Protein AF-A0A811AS19-F1 (afdb_monomer_lite)

pLDDT: mean 85.48, std 13.59, range [39.44, 96.69]

Radius of gyration: 11.58 Å; chains: 1; bounding box: 28×27×25 Å

Foldseek 3Di:
DPPDQDDLVLLQQLLCCCAVVNDQLVVSCVVSVHDSVVSVVSVVLCVVVVSRHPPGPPPDDSVVCCVSRVPPDD

Structure (mmCIF, N/CA/C/O backbone):
data_AF-A0A811AS19-F1
#
_entry.id   AF-A0A811AS19-F1
#
loop_
_atom_site.group_PDB
_atom_site.id
_atom_site.type_symbol
_atom_site.label_atom_id
_atom_site.label_alt_id
_atom_site.label_comp_id
_atom_site.label_asym_id
_atom_site.label_entity_id
_atom_site.label_seq_id
_atom_site.pdbx_PDB_ins_code
_atom_site.Cartn_x
_atom_site.Cartn_y
_atom_site.Cartn_z
_atom_site.occupancy
_atom_site.B_iso_or_equiv
_atom_site.auth_seq_id
_atom_site.auth_comp_id
_atom_site.auth_asym_id
_atom_site.auth_atom_id
_atom_site.pdbx_PDB_model_num
ATOM 1 N N . MET A 1 1 ? 18.483 -5.085 -10.255 1.00 47.59 1 MET A N 1
ATOM 2 C CA . MET A 1 1 ? 17.373 -4.516 -11.055 1.00 47.59 1 MET A CA 1
ATOM 3 C C . MET A 1 1 ? 16.885 -3.229 -10.398 1.00 47.59 1 MET A C 1
ATOM 5 O O . MET A 1 1 ? 16.430 -3.308 -9.257 1.00 47.59 1 MET A O 1
ATOM 9 N N . PRO A 1 2 ? 16.997 -2.056 -11.047 1.00 40.88 2 PRO A N 1
ATOM 10 C CA . PRO A 1 2 ? 16.413 -0.825 -10.521 1.00 40.88 2 PRO A CA 1
ATOM 11 C C . PRO A 1 2 ? 14.895 -1.010 -10.422 1.00 40.88 2 PRO A C 1
ATOM 13 O O . PRO A 1 2 ? 14.232 -1.358 -11.396 1.00 40.88 2 PRO A O 1
ATOM 16 N N . THR A 1 3 ? 14.348 -0.871 -9.215 1.00 53.59 3 THR A N 1
ATOM 17 C CA . THR A 1 3 ? 12.907 -1.013 -8.985 1.00 53.59 3 THR A CA 1
ATOM 18 C C . THR A 1 3 ? 12.238 0.232 -9.547 1.00 53.59 3 THR A C 1
ATOM 20 O O . THR A 1 3 ? 12.314 1.292 -8.932 1.00 53.59 3 THR A O 1
ATOM 23 N N . VAL A 1 4 ? 11.636 0.127 -10.734 1.00 62.34 4 VAL A N 1
ATOM 24 C CA . VAL A 1 4 ? 10.767 1.191 -11.243 1.00 62.34 4 VAL A CA 1
ATOM 25 C C . VAL A 1 4 ? 9.660 1.387 -10.202 1.00 62.34 4 VAL A C 1
ATOM 27 O O . VAL A 1 4 ? 8.996 0.404 -9.853 1.00 62.34 4 VAL A O 1
ATOM 30 N N . PRO A 1 5 ? 9.488 2.598 -9.647 1.00 68.50 5 PRO A N 1
ATOM 31 C CA . PRO A 1 5 ? 8.445 2.842 -8.664 1.00 68.50 5 PRO A CA 1
ATOM 32 C C . PRO A 1 5 ? 7.083 2.533 -9.293 1.00 68.50 5 PRO A C 1
ATOM 34 O O . PRO A 1 5 ? 6.766 3.005 -10.386 1.00 68.50 5 PRO A O 1
ATOM 37 N N . ILE A 1 6 ? 6.284 1.695 -8.627 1.00 81.38 6 ILE A N 1
ATOM 38 C CA . ILE A 1 6 ? 4.929 1.396 -9.100 1.00 81.38 6 ILE A CA 1
ATOM 39 C C . ILE A 1 6 ? 4.060 2.651 -8.989 1.00 81.38 6 ILE A C 1
ATOM 41 O O . ILE A 1 6 ? 4.244 3.477 -8.095 1.00 81.38 6 ILE A O 1
ATOM 45 N N . SER A 1 7 ? 3.078 2.791 -9.876 1.00 87.44 7 SER A N 1
ATOM 46 C CA . SER A 1 7 ? 2.119 3.889 -9.775 1.00 87.44 7 SER A CA 1
ATOM 47 C C . SER A 1 7 ? 1.273 3.773 -8.501 1.00 87.44 7 SER A C 1
ATOM 49 O O . SER A 1 7 ? 1.010 2.673 -8.010 1.00 87.44 7 SER A O 1
ATOM 51 N N . MET A 1 8 ? 0.768 4.907 -8.007 1.00 88.50 8 MET A N 1
ATOM 52 C CA . MET A 1 8 ? -0.157 4.949 -6.864 1.00 88.50 8 MET A CA 1
ATOM 53 C C . MET A 1 8 ? -1.387 4.052 -7.053 1.00 88.50 8 MET A C 1
ATOM 55 O O . MET A 1 8 ? -1.847 3.417 -6.106 1.00 88.50 8 MET A O 1
ATOM 59 N N . ARG A 1 9 ? -1.879 3.935 -8.294 1.00 88.94 9 ARG A N 1
ATOM 60 C CA . ARG A 1 9 ? -2.964 3.008 -8.643 1.00 88.94 9 ARG A CA 1
ATOM 61 C C . ARG A 1 9 ? -2.565 1.552 -8.389 1.00 88.94 9 ARG A C 1
ATOM 63 O O . ARG A 1 9 ? -3.302 0.836 -7.721 1.00 88.94 9 ARG A O 1
ATOM 70 N N . LYS A 1 10 ? -1.385 1.125 -8.860 1.00 90.00 10 LYS A N 1
ATOM 71 C CA . LYS A 1 10 ? -0.890 -0.242 -8.618 1.00 90.00 10 LYS A CA 1
ATOM 72 C C . LYS A 1 10 ? -0.643 -0.502 -7.133 1.00 90.00 10 LYS A C 1
ATOM 74 O O . LYS A 1 10 ? -0.957 -1.591 -6.671 1.00 90.00 10 LYS A O 1
ATOM 79 N N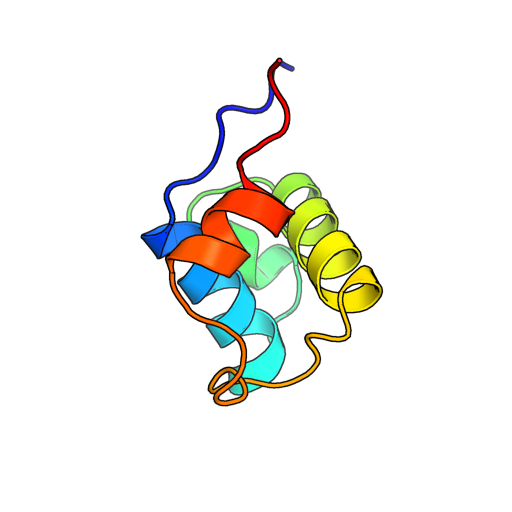 . LEU A 1 11 ? -0.127 0.475 -6.384 1.00 91.00 11 LEU A N 1
ATOM 80 C CA . LEU A 1 11 ? 0.058 0.343 -4.936 1.00 91.00 11 LEU A CA 1
ATOM 81 C C . LEU A 1 11 ? -1.274 0.066 -4.230 1.00 91.00 11 LEU A C 1
ATOM 83 O O . LEU A 1 11 ? -1.381 -0.913 -3.496 1.00 91.00 11 LEU A O 1
ATOM 87 N N . LYS A 1 12 ? -2.294 0.890 -4.489 1.00 91.31 12 LYS A N 1
ATOM 88 C CA . LYS A 1 12 ? -3.637 0.704 -3.923 1.00 91.31 12 LYS A CA 1
ATOM 89 C C . LYS A 1 12 ? -4.222 -0.662 -4.287 1.00 91.31 12 LYS A C 1
ATOM 91 O O . LYS A 1 12 ? -4.740 -1.339 -3.408 1.00 91.31 12 LYS A O 1
ATOM 96 N N . GLU A 1 13 ? -4.052 -1.113 -5.530 1.00 94.56 13 GLU A N 1
ATOM 97 C CA . GLU A 1 13 ? -4.508 -2.448 -5.935 1.00 94.56 13 GLU A CA 1
ATOM 98 C C . GLU A 1 13 ? -3.753 -3.582 -5.230 1.00 94.56 13 GLU A C 1
ATOM 100 O O . GLU A 1 13 ? -4.378 -4.562 -4.837 1.00 94.56 13 GLU A O 1
ATOM 105 N N . ILE A 1 14 ? -2.440 -3.462 -4.991 1.00 93.50 14 ILE A N 1
ATOM 106 C CA . ILE A 1 14 ? -1.702 -4.450 -4.183 1.00 93.50 14 ILE A CA 1
ATOM 107 C C . ILE A 1 14 ? -2.318 -4.552 -2.784 1.00 93.50 14 ILE A C 1
ATOM 109 O O . ILE A 1 14 ? -2.567 -5.659 -2.308 1.00 93.50 14 ILE A O 1
ATOM 113 N N . LEU A 1 15 ? -2.580 -3.411 -2.136 1.00 93.50 15 LEU A N 1
ATOM 114 C CA . LEU A 1 15 ? -3.167 -3.370 -0.794 1.00 93.50 15 LEU A CA 1
ATOM 115 C C . LEU A 1 15 ? -4.589 -3.949 -0.79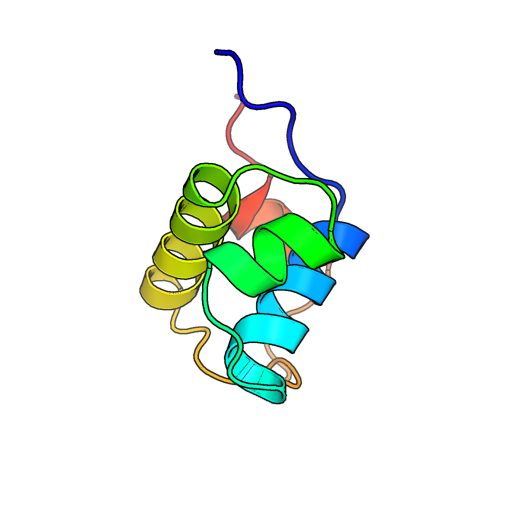5 1.00 93.50 15 LEU A C 1
ATOM 117 O O . LEU A 1 15 ? -4.911 -4.771 0.061 1.00 93.50 15 LEU A O 1
ATOM 121 N N . ARG A 1 16 ? -5.412 -3.598 -1.792 1.00 95.06 16 ARG A N 1
ATOM 122 C CA . ARG A 1 16 ? -6.768 -4.135 -1.958 1.00 95.06 16 ARG A CA 1
ATOM 123 C C . ARG A 1 16 ? -6.769 -5.646 -2.145 1.00 95.06 16 ARG A C 1
ATOM 125 O O . ARG A 1 16 ? -7.497 -6.349 -1.452 1.00 95.06 16 ARG A O 1
ATOM 132 N N . LEU A 1 17 ? -5.945 -6.163 -3.052 1.00 95.94 17 LEU A N 1
ATOM 133 C CA . LEU A 1 17 ? -5.889 -7.598 -3.329 1.00 95.94 17 LEU A CA 1
ATOM 134 C C . LEU A 1 17 ? -5.302 -8.384 -2.151 1.00 95.94 17 LEU A C 1
ATOM 136 O O . LEU A 1 17 ? -5.737 -9.504 -1.890 1.00 95.94 17 LEU A O 1
ATOM 140 N N . LYS A 1 18 ? -4.348 -7.804 -1.415 1.00 94.69 18 LYS A N 1
ATOM 141 C CA . LYS A 1 18 ? -3.738 -8.448 -0.250 1.00 94.69 18 LYS A CA 1
ATOM 142 C C . LYS A 1 18 ? -4.667 -8.478 0.961 1.00 94.69 18 LYS A C 1
ATOM 144 O O . LYS A 1 18 ? -4.826 -9.540 1.551 1.00 94.69 18 LYS A O 1
ATOM 149 N N . TYR A 1 19 ? -5.230 -7.334 1.345 1.00 93.75 19 TYR A N 1
ATOM 150 C CA . TYR A 1 19 ? -5.961 -7.185 2.609 1.00 93.75 19 TYR A CA 1
ATOM 151 C C . TYR A 1 19 ? -7.480 -7.221 2.447 1.00 93.75 19 TYR A C 1
ATOM 153 O O . TYR A 1 19 ? -8.171 -7.587 3.387 1.00 93.75 19 TYR A O 1
ATOM 161 N N . GLY A 1 20 ? -8.002 -6.844 1.279 1.00 93.44 20 GLY A N 1
ATOM 162 C CA . GLY A 1 20 ? -9.437 -6.899 0.992 1.00 93.44 20 GLY A CA 1
ATOM 163 C C . GLY A 1 20 ? -9.872 -8.250 0.431 1.00 93.44 20 GLY A C 1
ATOM 164 O O . GLY A 1 20 ? -10.914 -8.762 0.812 1.00 93.44 20 GLY A O 1
ATOM 165 N N . VAL A 1 21 ? -9.070 -8.835 -0.467 1.00 94.81 21 VAL A N 1
ATOM 166 C CA . VAL A 1 21 ? -9.391 -10.123 -1.119 1.00 94.81 21 VAL A CA 1
ATOM 167 C C . VAL A 1 21 ? -8.636 -11.306 -0.497 1.00 94.81 21 VAL A C 1
ATOM 169 O O . VAL A 1 21 ? -9.112 -12.433 -0.558 1.00 94.81 21 VAL A O 1
ATOM 172 N N . GLY A 1 22 ? -7.464 -11.081 0.107 1.00 93.81 22 GLY A N 1
ATOM 173 C CA . GLY A 1 22 ? -6.670 -12.149 0.730 1.00 93.81 22 GLY A CA 1
ATOM 174 C C . GLY A 1 22 ? -5.780 -12.939 -0.238 1.00 93.81 22 GLY A C 1
ATOM 175 O O . GLY A 1 22 ? -5.381 -14.061 0.068 1.00 93.81 22 GLY A O 1
ATOM 176 N N . LEU A 1 23 ? -5.444 -12.386 -1.410 1.00 96.19 23 LEU A N 1
ATOM 177 C CA . LEU A 1 23 ? -4.622 -13.087 -2.402 1.00 96.19 23 LEU A CA 1
ATOM 178 C C . LEU A 1 23 ? -3.155 -13.252 -1.961 1.00 96.19 23 LEU A C 1
ATOM 180 O O . LEU A 1 23 ? -2.556 -12.400 -1.294 1.00 96.19 23 LEU A O 1
ATOM 184 N N . SER A 1 24 ? -2.528 -14.339 -2.418 1.00 95.38 24 SER A N 1
ATOM 185 C CA . SER A 1 24 ? -1.087 -14.565 -2.252 1.00 95.38 24 SER A CA 1
ATOM 186 C C . SER A 1 24 ? -0.252 -13.602 -3.107 1.00 95.38 24 SER A C 1
ATOM 188 O O . SER A 1 24 ? -0.697 -13.107 -4.144 1.00 95.38 24 SER A O 1
ATOM 190 N N . HIS A 1 25 ? 1.019 -13.388 -2.740 1.00 94.75 25 HIS A N 1
ATOM 191 C CA . HIS A 1 25 ? 1.913 -12.493 -3.494 1.00 94.75 25 HIS A CA 1
ATOM 192 C C . HIS A 1 25 ? 2.068 -12.907 -4.966 1.00 94.75 25 HIS A C 1
ATOM 194 O O . HIS A 1 25 ? 2.195 -12.054 -5.843 1.00 94.75 25 HIS A O 1
ATOM 200 N N . ARG A 1 26 ? 2.016 -14.216 -5.248 1.00 94.69 26 ARG A N 1
ATOM 201 C CA . ARG A 1 26 ? 2.104 -14.755 -6.610 1.00 94.69 26 ARG A CA 1
ATOM 202 C C . ARG A 1 26 ? 0.845 -14.469 -7.428 1.00 94.69 26 ARG A C 1
ATOM 204 O O . ARG A 1 26 ? 0.966 -14.120 -8.599 1.00 94.69 26 ARG A O 1
ATOM 211 N N . GLN A 1 27 ? -0.339 -14.590 -6.824 1.00 96.69 27 GLN A N 1
ATOM 212 C CA . GLN A 1 27 ? -1.606 -14.242 -7.477 1.00 96.69 27 GLN A CA 1
ATOM 213 C C . GLN A 1 27 ? -1.668 -12.743 -7.780 1.00 96.69 27 GLN A C 1
ATOM 215 O O . GLN A 1 27 ? -1.913 -12.374 -8.921 1.00 96.69 27 GLN A O 1
ATOM 220 N N . ILE A 1 28 ? -1.327 -11.894 -6.807 1.00 95.69 28 ILE A N 1
ATOM 221 C CA . ILE A 1 28 ? -1.278 -10.434 -6.991 1.00 95.69 28 ILE A CA 1
ATOM 222 C C . ILE A 1 28 ? -0.297 -10.054 -8.108 1.00 95.69 28 ILE A C 1
ATOM 224 O O . ILE A 1 28 ? -0.620 -9.237 -8.968 1.00 95.69 28 ILE A O 1
ATOM 228 N N . GLY A 1 29 ? 0.893 -10.665 -8.120 1.00 94.12 29 GLY A N 1
ATOM 229 C CA . GLY A 1 29 ? 1.899 -10.412 -9.151 1.00 94.12 29 GLY A CA 1
ATOM 230 C C . GLY A 1 29 ? 1.398 -10.738 -10.558 1.00 94.12 29 GLY A C 1
ATOM 231 O O . GLY A 1 29 ? 1.585 -9.943 -11.478 1.00 94.12 29 GLY A O 1
ATOM 232 N N . ARG A 1 30 ? 0.681 -11.860 -10.714 1.00 94.50 30 ARG A N 1
ATOM 233 C CA . ARG A 1 30 ? 0.023 -12.222 -11.978 1.00 94.50 30 ARG A CA 1
ATOM 234 C C . ARG A 1 30 ? -1.071 -11.222 -12.360 1.00 94.50 30 ARG A C 1
ATOM 236 O O . ARG A 1 30 ? -1.063 -10.754 -13.490 1.00 94.50 30 ARG A O 1
ATOM 243 N N . SER A 1 31 ? -1.950 -10.845 -11.429 1.00 93.88 31 SER A N 1
ATOM 244 C CA . SER A 1 31 ? -3.054 -9.908 -11.691 1.00 93.88 31 SER A CA 1
ATOM 245 C C . SER A 1 31 ? -2.584 -8.512 -12.110 1.00 93.88 31 SER A C 1
ATOM 247 O O . SER A 1 31 ? -3.237 -7.862 -12.916 1.00 93.88 31 SER A O 1
ATOM 249 N N . LEU A 1 32 ? -1.457 -8.038 -11.568 1.00 91.69 32 LEU A N 1
ATOM 250 C CA . LEU A 1 32 ? -0.950 -6.678 -11.806 1.00 91.69 32 LEU A CA 1
ATOM 251 C C . LEU A 1 32 ? 0.237 -6.618 -12.780 1.00 91.69 32 LEU A C 1
ATOM 253 O O . LEU A 1 32 ? 0.817 -5.537 -12.969 1.00 91.69 32 LEU A O 1
ATOM 257 N N . ALA A 1 33 ? 0.600 -7.760 -13.376 1.00 90.81 33 ALA A N 1
ATOM 258 C CA . ALA A 1 33 ? 1.777 -7.942 -14.226 1.00 90.81 33 ALA A CA 1
ATOM 259 C C . ALA A 1 33 ? 3.056 -7.366 -13.582 1.00 90.81 33 ALA A C 1
ATOM 261 O O . ALA A 1 33 ? 3.759 -6.539 -14.164 1.00 90.81 33 ALA A O 1
ATOM 262 N N . ILE A 1 34 ? 3.325 -7.757 -12.333 1.00 88.94 34 ILE A N 1
ATOM 263 C CA . ILE A 1 34 ? 4.529 -7.382 -11.576 1.00 88.94 34 ILE A CA 1
ATOM 264 C C . ILE A 1 34 ? 5.135 -8.603 -10.882 1.00 88.94 34 ILE A C 1
ATOM 266 O O . ILE A 1 34 ? 4.452 -9.578 -10.577 1.00 88.94 34 ILE A O 1
ATOM 270 N N . SER A 1 35 ? 6.434 -8.545 -10.591 1.00 90.62 35 SER A N 1
ATOM 271 C CA . SER A 1 35 ? 7.105 -9.641 -9.888 1.00 90.62 35 SER A CA 1
ATOM 272 C C . SER A 1 35 ? 6.531 -9.843 -8.470 1.00 90.62 35 SER A C 1
ATOM 274 O O . SER A 1 35 ? 6.346 -8.859 -7.744 1.00 90.62 35 SER A O 1
ATOM 276 N N . PRO A 1 36 ? 6.322 -11.095 -8.012 1.00 90.94 36 PRO A N 1
ATOM 277 C CA . PRO A 1 36 ? 5.926 -11.394 -6.633 1.00 90.94 36 PRO A CA 1
ATOM 278 C C . PRO A 1 36 ? 6.875 -10.803 -5.579 1.00 90.94 36 PRO A C 1
ATOM 280 O O . PRO A 1 36 ? 6.436 -10.460 -4.483 1.00 90.94 36 PRO A O 1
ATOM 283 N N . SER A 1 37 ? 8.160 -10.621 -5.905 1.00 91.06 37 SER A N 1
ATOM 284 C CA . SER A 1 37 ? 9.133 -9.969 -5.017 1.00 91.06 37 SER A CA 1
ATOM 285 C C . SER A 1 37 ? 8.811 -8.488 -4.797 1.00 91.06 37 SER A C 1
ATOM 287 O O . SER A 1 37 ? 8.979 -7.973 -3.693 1.00 91.06 37 SER A O 1
ATOM 289 N N . VAL A 1 38 ? 8.306 -7.803 -5.829 1.00 89.69 38 VAL A N 1
ATOM 290 C CA . VAL A 1 38 ? 7.840 -6.412 -5.726 1.00 89.69 38 VAL A CA 1
ATOM 291 C C . VAL A 1 38 ? 6.611 -6.355 -4.825 1.00 89.69 38 VAL A C 1
ATOM 293 O O . VAL A 1 38 ? 6.582 -5.559 -3.890 1.00 89.69 38 VAL A O 1
ATOM 296 N N . VAL A 1 39 ? 5.645 -7.256 -5.029 1.00 92.81 39 VAL A N 1
ATOM 297 C CA . VAL A 1 39 ? 4.467 -7.376 -4.153 1.00 92.81 39 VAL A CA 1
ATOM 298 C C . VAL A 1 39 ? 4.885 -7.586 -2.701 1.00 92.81 39 VAL A C 1
ATOM 300 O O . VAL A 1 39 ? 4.409 -6.872 -1.824 1.00 92.81 39 VAL A O 1
ATOM 303 N N . SER A 1 40 ? 5.813 -8.514 -2.447 1.00 92.50 40 SER A N 1
ATOM 304 C CA . SER A 1 40 ? 6.316 -8.782 -1.098 1.00 92.50 40 SER A CA 1
ATOM 305 C C . SER A 1 40 ? 6.958 -7.548 -0.468 1.00 92.50 40 SER A C 1
ATOM 307 O O . SER A 1 40 ? 6.731 -7.289 0.708 1.00 92.50 40 SER A O 1
ATOM 309 N N . ARG A 1 41 ? 7.731 -6.762 -1.229 1.00 91.12 41 ARG A N 1
ATOM 310 C CA . ARG A 1 41 ? 8.343 -5.521 -0.733 1.00 91.12 41 ARG A CA 1
ATOM 311 C C . ARG A 1 41 ? 7.281 -4.523 -0.268 1.00 91.12 41 ARG A C 1
ATOM 313 O O . ARG A 1 41 ? 7.381 -4.005 0.841 1.00 91.12 41 ARG A O 1
ATOM 320 N N . TYR A 1 42 ? 6.261 -4.281 -1.091 1.00 90.69 42 TYR A N 1
ATOM 321 C CA . TYR A 1 42 ? 5.182 -3.348 -0.756 1.00 90.69 42 TYR A CA 1
ATOM 322 C C . TYR A 1 42 ? 4.298 -3.867 0.383 1.00 90.69 42 TYR A C 1
ATOM 324 O O . TYR A 1 42 ? 3.966 -3.099 1.279 1.00 90.69 42 TYR A O 1
ATOM 332 N N . ALA A 1 43 ? 3.980 -5.162 0.413 1.00 90.81 43 ALA A N 1
ATOM 333 C CA . ALA A 1 43 ? 3.215 -5.772 1.501 1.00 90.81 43 ALA A CA 1
ATOM 334 C C . ALA A 1 43 ? 3.972 -5.722 2.841 1.00 90.81 43 ALA A C 1
ATOM 336 O O . ALA A 1 43 ? 3.393 -5.368 3.865 1.00 90.81 43 ALA A O 1
ATOM 337 N N . ASN A 1 44 ? 5.278 -6.001 2.837 1.00 91.00 44 ASN A N 1
ATOM 338 C CA . ASN A 1 44 ? 6.109 -5.892 4.038 1.00 91.00 44 ASN A CA 1
ATOM 339 C C . ASN A 1 44 ? 6.190 -4.443 4.526 1.00 91.00 44 ASN A C 1
ATOM 341 O O . ASN A 1 44 ? 6.058 -4.187 5.721 1.00 91.00 44 ASN A O 1
ATOM 345 N N . ARG A 1 45 ? 6.351 -3.481 3.609 1.00 90.50 45 ARG A N 1
ATOM 346 C CA . ARG A 1 45 ? 6.339 -2.058 3.962 1.00 90.50 45 ARG A CA 1
ATOM 347 C C . ARG A 1 45 ? 4.986 -1.629 4.532 1.00 90.50 45 ARG A C 1
ATOM 349 O O . ARG A 1 45 ? 4.955 -0.931 5.536 1.00 90.50 45 ARG A O 1
ATOM 356 N N . ALA A 1 46 ? 3.881 -2.092 3.953 1.00 90.94 46 ALA A N 1
ATOM 357 C CA . ALA A 1 46 ? 2.539 -1.845 4.473 1.00 90.94 46 ALA A CA 1
ATOM 358 C C . ALA A 1 46 ? 2.365 -2.399 5.895 1.00 90.94 46 ALA A C 1
ATOM 360 O O . ALA A 1 46 ? 1.875 -1.688 6.769 1.00 90.94 46 ALA A O 1
ATOM 361 N N . ALA A 1 47 ? 2.865 -3.611 6.158 1.00 89.94 47 ALA A N 1
ATOM 362 C CA . ALA A 1 47 ? 2.853 -4.203 7.492 1.00 89.94 47 ALA A CA 1
ATOM 363 C C . ALA A 1 47 ? 3.665 -3.385 8.515 1.00 89.94 47 ALA A C 1
ATOM 365 O O . ALA A 1 47 ? 3.187 -3.181 9.629 1.00 89.94 47 ALA A O 1
ATOM 366 N N . GLN A 1 48 ? 4.842 -2.865 8.135 1.00 90.69 48 GLN A N 1
ATOM 367 C CA . GLN A 1 48 ? 5.646 -1.962 8.981 1.00 90.69 48 GLN A CA 1
ATOM 368 C C . GLN A 1 48 ? 4.918 -0.653 9.308 1.00 90.69 48 GLN A C 1
ATOM 370 O O . GLN A 1 48 ? 5.103 -0.092 10.380 1.00 90.69 48 GLN A O 1
ATOM 375 N N . LEU A 1 49 ? 4.081 -0.176 8.388 1.00 89.25 49 LEU A N 1
ATOM 376 C CA . LEU A 1 49 ? 3.267 1.027 8.554 1.00 89.25 49 LEU A CA 1
ATOM 377 C C . LEU A 1 49 ? 1.941 0.751 9.288 1.00 89.25 49 LEU A C 1
ATOM 379 O O . LEU A 1 49 ? 1.108 1.643 9.414 1.00 89.25 49 LEU A O 1
ATOM 383 N N . GLY A 1 50 ? 1.710 -0.487 9.738 1.00 89.12 50 GLY A N 1
ATOM 384 C CA . GLY A 1 50 ? 0.472 -0.882 10.409 1.00 89.12 50 GLY A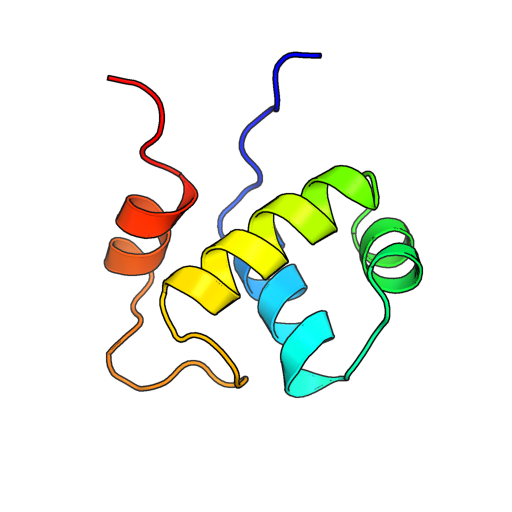 CA 1
ATOM 385 C C . GLY A 1 50 ? -0.742 -0.999 9.480 1.00 89.12 50 GLY A C 1
ATOM 386 O O . GLY A 1 50 ? -1.859 -1.183 9.960 1.00 89.12 50 GLY A O 1
ATOM 387 N N . ILE A 1 51 ? -0.555 -0.939 8.157 1.00 90.19 51 ILE A N 1
ATOM 388 C CA . ILE A 1 51 ? -1.629 -1.156 7.184 1.00 90.19 51 ILE A CA 1
ATOM 389 C C . ILE A 1 51 ? -1.885 -2.659 7.096 1.00 90.19 51 ILE A C 1
ATOM 391 O O . ILE A 1 51 ? -1.093 -3.408 6.523 1.00 90.19 51 ILE A O 1
ATOM 395 N N . LYS A 1 52 ? -2.996 -3.102 7.684 1.00 87.06 52 LYS A N 1
ATOM 396 C CA . LYS A 1 52 ? -3.383 -4.522 7.736 1.00 87.06 52 LYS A CA 1
ATOM 397 C C . LYS A 1 52 ? -4.774 -4.805 7.175 1.00 87.06 52 LYS A C 1
ATOM 399 O O . LYS A 1 52 ? -5.187 -5.957 7.151 1.00 87.06 52 LYS A O 1
ATOM 404 N N . GLN A 1 53 ? -5.486 -3.774 6.732 1.00 88.62 53 GLN A N 1
ATOM 405 C CA . GLN A 1 53 ? -6.862 -3.890 6.266 1.00 88.62 53 GLN A CA 1
ATOM 406 C C . GLN A 1 53 ? -7.098 -3.050 5.016 1.00 88.62 53 GLN A C 1
ATOM 408 O O . GLN A 1 53 ? -6.417 -2.048 4.774 1.00 88.62 53 GLN A O 1
ATOM 413 N N . TRP A 1 54 ? -8.088 -3.478 4.241 1.00 89.31 54 TRP A N 1
ATOM 414 C CA . TRP A 1 54 ? -8.682 -2.703 3.167 1.00 89.31 54 TRP A CA 1
ATOM 415 C C . TRP A 1 54 ? -10.209 -2.700 3.361 1.00 89.31 54 TRP A C 1
ATOM 417 O O . TRP A 1 54 ? -10.753 -3.771 3.624 1.00 89.31 54 TRP A O 1
ATOM 427 N N . PRO A 1 55 ? -10.918 -1.564 3.217 1.00 89.62 55 PRO A N 1
ATOM 428 C CA . PRO A 1 55 ? -10.431 -0.249 2.794 1.00 89.62 55 PRO A CA 1
ATOM 429 C C . PRO A 1 55 ? -9.468 0.389 3.799 1.00 89.62 55 PRO A C 1
ATOM 431 O O . PRO A 1 55 ? -9.413 0.016 4.972 1.00 89.62 55 PRO A O 1
ATOM 434 N N . LEU A 1 56 ? -8.645 1.313 3.303 1.00 86.69 56 LEU A N 1
ATOM 435 C CA . LEU A 1 56 ? -7.648 1.991 4.122 1.00 86.69 56 LEU A CA 1
ATOM 436 C C . LEU A 1 56 ? -8.324 2.767 5.266 1.00 86.69 56 LEU A C 1
ATOM 438 O O . LEU A 1 56 ? -9.341 3.419 5.025 1.00 86.69 56 LEU A O 1
ATOM 442 N N . PRO A 1 57 ? -7.766 2.734 6.492 1.00 82.88 57 PRO A N 1
ATOM 443 C CA . PRO A 1 57 ? -8.230 3.589 7.580 1.00 82.88 57 PRO A CA 1
ATOM 444 C C . PRO A 1 57 ? -8.202 5.066 7.170 1.00 82.88 57 PRO A C 1
ATOM 446 O O . PRO A 1 57 ? -7.319 5.473 6.417 1.00 82.88 57 PRO A O 1
ATOM 449 N N . THR A 1 58 ? -9.091 5.886 7.734 1.00 79.81 58 THR A N 1
ATOM 450 C CA . THR A 1 58 ? -9.266 7.319 7.412 1.00 79.81 58 THR A CA 1
ATOM 451 C C . THR A 1 58 ? -7.974 8.146 7.496 1.00 79.81 58 THR A C 1
ATOM 453 O O . THR A 1 58 ? -7.868 9.209 6.898 1.00 79.81 58 THR A O 1
ATOM 456 N N . GLY A 1 59 ? -6.960 7.653 8.213 1.00 80.88 59 GLY A N 1
ATOM 457 C CA . GLY A 1 59 ? -5.643 8.277 8.318 1.00 80.88 59 GLY A CA 1
ATOM 458 C C . GLY A 1 59 ? -4.709 8.080 7.118 1.00 80.88 59 GLY A C 1
ATOM 459 O O . GLY A 1 59 ? -3.655 8.713 7.118 1.00 80.88 59 GLY A O 1
ATOM 460 N N . TRP A 1 60 ? -5.051 7.238 6.136 1.00 88.81 60 TRP A N 1
ATOM 461 C CA . TRP A 1 60 ? -4.230 6.924 4.960 1.00 88.81 60 TRP A CA 1
ATOM 462 C C . TRP A 1 60 ? -4.786 7.577 3.690 1.00 88.81 60 TRP A C 1
ATOM 464 O O . TRP A 1 60 ? -5.596 6.990 2.972 1.00 88.81 60 TRP A O 1
ATOM 474 N N . ASP A 1 61 ? -4.310 8.785 3.396 1.00 86.50 61 ASP A N 1
ATOM 475 C CA . ASP A 1 61 ? -4.590 9.508 2.155 1.00 86.50 61 ASP A CA 1
ATOM 476 C C . ASP A 1 61 ? -3.541 9.211 1.063 1.00 86.50 61 ASP A C 1
ATOM 478 O O . ASP A 1 61 ? -2.501 8.581 1.295 1.00 86.50 61 ASP A O 1
ATOM 482 N N . ASP A 1 62 ? -3.814 9.660 -0.167 1.00 84.81 62 ASP A N 1
ATOM 483 C CA . ASP A 1 62 ? -2.884 9.506 -1.293 1.00 84.81 62 ASP A CA 1
ATOM 484 C C . ASP A 1 62 ? -1.514 10.133 -1.011 1.00 84.81 62 ASP A C 1
ATOM 486 O O . ASP A 1 62 ? -0.493 9.581 -1.425 1.00 84.81 62 ASP A O 1
ATOM 490 N N . THR A 1 63 ? -1.488 11.249 -0.281 1.00 86.69 63 THR A N 1
ATOM 491 C CA . THR A 1 63 ? -0.274 11.978 0.094 1.00 86.69 63 THR A CA 1
ATOM 492 C C . THR A 1 63 ? 0.605 11.141 1.021 1.00 86.69 63 THR A C 1
ATOM 494 O O . THR A 1 63 ? 1.757 10.866 0.682 1.00 86.69 63 THR A O 1
ATOM 497 N N . LYS A 1 64 ? 0.073 10.641 2.143 1.00 88.06 64 LYS A N 1
ATOM 498 C CA . LYS A 1 64 ? 0.812 9.788 3.086 1.00 88.06 64 LYS A CA 1
ATOM 499 C C . LYS A 1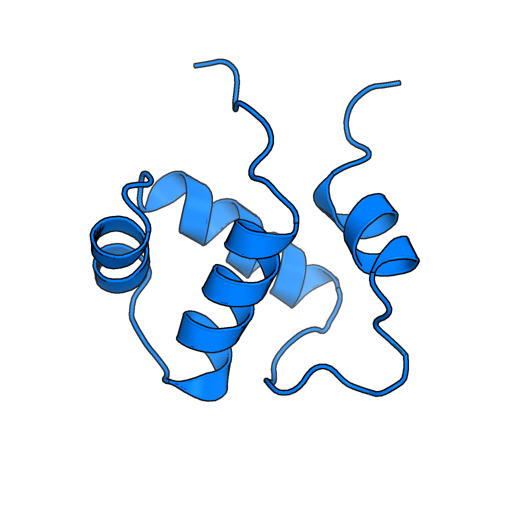 64 ? 1.245 8.481 2.453 1.00 88.06 64 LYS A C 1
ATOM 501 O O . LYS A 1 64 ? 2.360 8.040 2.711 1.00 88.06 64 LYS A O 1
ATOM 506 N N . LEU A 1 65 ? 0.421 7.873 1.598 1.00 88.38 65 LEU A N 1
ATOM 507 C CA . LEU A 1 65 ? 0.847 6.691 0.849 1.00 88.38 65 LEU A CA 1
ATOM 508 C C . LEU A 1 65 ? 2.032 7.016 -0.073 1.00 88.38 65 LEU A C 1
ATOM 510 O O . LEU A 1 65 ? 3.009 6.267 -0.099 1.00 88.38 65 LEU A O 1
ATOM 514 N N . LYS A 1 66 ? 1.993 8.144 -0.792 1.00 86.19 66 LYS A N 1
ATOM 515 C CA . LYS A 1 66 ? 3.119 8.597 -1.624 1.00 86.19 66 LYS A CA 1
ATOM 516 C C . LYS A 1 66 ? 4.388 8.770 -0.792 1.00 86.19 66 LYS A C 1
ATOM 518 O O . LYS A 1 66 ? 5.421 8.211 -1.153 1.00 86.19 66 LYS A O 1
ATOM 523 N N . HIS A 1 67 ? 4.299 9.481 0.329 1.00 86.88 67 HIS A N 1
ATOM 524 C CA . HIS A 1 67 ? 5.429 9.698 1.232 1.00 86.88 67 HIS A CA 1
ATOM 525 C C . HIS A 1 67 ? 5.969 8.377 1.805 1.00 86.88 67 HIS A C 1
ATOM 527 O O . HIS A 1 67 ? 7.168 8.121 1.767 1.00 86.88 67 HIS A O 1
ATOM 533 N N . ALA A 1 68 ? 5.093 7.481 2.261 1.00 86.25 68 ALA A N 1
ATOM 534 C CA . ALA A 1 68 ? 5.504 6.260 2.949 1.00 86.25 68 ALA A CA 1
ATOM 535 C C . ALA A 1 68 ? 6.056 5.156 2.022 1.00 86.25 68 ALA A C 1
ATOM 537 O O . ALA A 1 68 ? 6.846 4.317 2.478 1.00 86.25 68 ALA A O 1
ATOM 538 N N . PHE A 1 69 ? 5.644 5.139 0.744 1.00 84.81 69 PHE A N 1
ATOM 539 C CA . PHE A 1 69 ? 5.969 4.070 -0.214 1.00 84.81 69 PHE A CA 1
ATOM 540 C C . PHE A 1 69 ? 6.774 4.499 -1.444 1.00 84.81 69 PHE A C 1
ATOM 542 O O . PHE A 1 69 ? 7.464 3.656 -2.019 1.00 84.81 69 PHE A O 1
ATOM 549 N N . LEU A 1 70 ? 6.650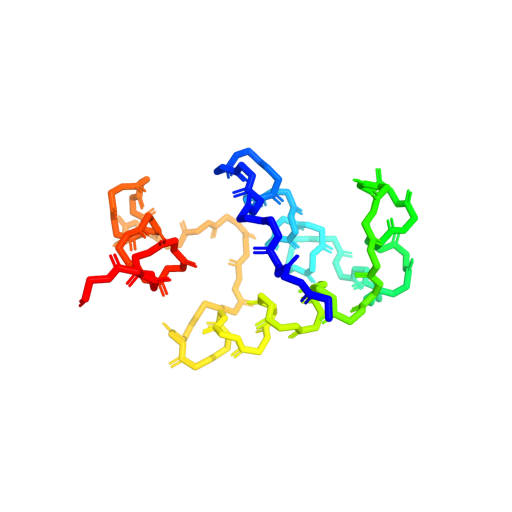 5.747 -1.901 1.00 74.69 70 LEU A N 1
ATOM 550 C CA . LEU A 1 70 ? 7.252 6.214 -3.159 1.00 74.69 70 LEU A CA 1
ATOM 551 C C . LEU A 1 70 ? 8.384 7.224 -2.948 1.00 74.69 70 LEU A C 1
ATOM 553 O O . LEU A 1 70 ? 9.164 7.454 -3.868 1.00 74.69 70 LEU A O 1
ATOM 557 N N . GLN A 1 71 ? 8.522 7.785 -1.747 1.00 65.25 71 GLN A N 1
ATOM 558 C CA . GLN A 1 71 ? 9.559 8.759 -1.420 1.00 65.25 71 GLN A CA 1
ATOM 559 C C . GLN A 1 71 ? 10.864 8.080 -0.974 1.00 65.25 71 GLN A C 1
ATOM 561 O O . GLN A 1 71 ? 11.406 8.340 0.092 1.00 65.25 71 GLN A O 1
ATOM 566 N N . THR A 1 72 ? 11.376 7.165 -1.797 1.00 49.88 72 THR A N 1
ATOM 567 C CA . THR A 1 72 ? 12.743 6.643 -1.654 1.00 49.88 72 THR A CA 1
ATOM 568 C C . THR A 1 72 ? 13.538 7.033 -2.891 1.00 49.88 72 THR A C 1
ATOM 570 O O . THR A 1 72 ? 13.790 6.211 -3.770 1.00 49.88 72 THR A O 1
ATOM 573 N N . ARG A 1 73 ? 13.842 8.329 -2.986 1.00 40.19 73 ARG A N 1
ATOM 574 C CA . ARG A 1 73 ? 14.910 8.938 -3.792 1.00 40.19 73 ARG A CA 1
ATOM 575 C C . ARG A 1 73 ? 15.002 10.410 -3.386 1.00 40.19 73 ARG A C 1
ATOM 577 O O . ARG A 1 73 ? 14.029 11.141 -3.560 1.00 40.19 73 ARG A O 1
ATOM 584 N N . GLY A 1 74 ? 16.150 10.771 -2.826 1.00 39.44 74 GLY A N 1
ATOM 585 C CA . GLY A 1 74 ? 16.456 12.027 -2.150 1.00 39.44 74 GLY A CA 1
ATO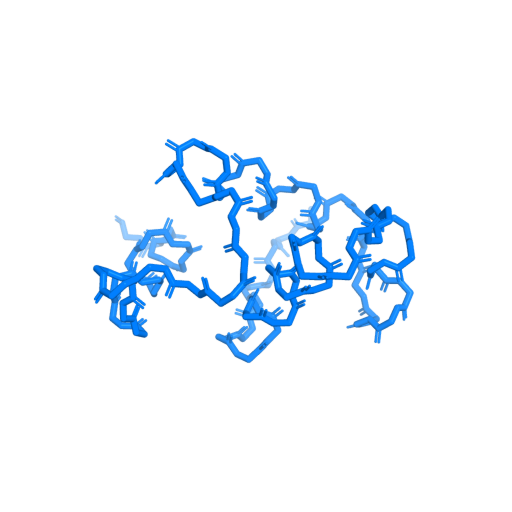M 586 C C . GLY A 1 74 ? 17.256 11.694 -0.911 1.00 39.44 74 GLY A C 1
ATOM 587 O O . GLY A 1 74 ? 16.647 11.741 0.174 1.00 39.44 74 GLY A O 1
#

InterPro domains:
  IPR013324 RNA polymerase sigma factor, region 3/4-like [SSF88659] (10-47)
  IPR017895 Helix-turn-helix, IS408/IS1162 transposase-type [PS50532] (11-74)

Secondary structure (DSSP, 8-state):
---PPPPHHHHHHHHIIIIII---HHHHHHHTTS-HHHHHHHHHHHHHTT--SSSPPTT--HHHHHHHHH----

Sequence (74 aa):
MPTVPISMRKLKEILRLKYGVGLSHRQIGRSLAISPSVVSRYANRAAQLGIKQWPLPTGWDDTKLKHAFLQTRG

Organism: Escherichia coli (NCBI:txid562)